Protein AF-U2RT79-F1 (afdb_monomer_lite)

Radius of gyration: 15.02 Å; chains: 1; bounding box: 35×41×31 Å

Secondary structure (DSSP, 8-state):
-HHHHHHHHTTTPPP-S-S-S-BS-TTSSS--BTT-S---HHHHHHHHHHHHHH-SEEEE--GGG---HHHHHHHHHHHHTT-EEEESS----HHHHTTEEEGGGTSTTHHHHHHHHHHHHHHHHHTT-

pLDDT: mean 89.89, std 8.58, range [50.88, 98.44]

Foldseek 3Di:
DVLLVVLCVVVVHDDPPPPDDAWPCPPDPDTDHPPPPDPPVVVVLVVLLVVLLVDQADEDACVVLDDDPSNVVSLVSSVVSVRQYEYCDQHPPPVRRVRYDHVCVVVVCSNVSSVVSVVVVVVVVVVVD

Sequence (129 aa):
MLALKASLEAEQVGVLAPVSETVINPTDEFVLLDIDPTTDPRTLQDSIFAMIRHSTFIVVANIDGYLGAAATMEIGYAIAQGVQVLTHEPVSDPNLAGYTRPIGEVFPLLPTRYSATLAALKEKHEAVA

Structure (mmCIF, N/CA/C/O backbone):
data_AF-U2RT79-F1
#
_entry.id   AF-U2RT79-F1
#
loop_
_atom_site.group_PDB
_atom_site.id
_atom_site.type_symbol
_atom_site.label_atom_id
_atom_site.label_alt_id
_atom_site.label_comp_id
_atom_site.label_asym_id
_atom_site.label_entity_id
_atom_site.label_seq_id
_atom_site.pdbx_PDB_ins_code
_atom_site.Cartn_x
_atom_site.Cartn_y
_atom_site.Cartn_z
_atom_site.occupancy
_atom_site.B_iso_or_equiv
_atom_site.auth_seq_id
_atom_site.auth_comp_id
_atom_site.auth_asym_id
_atom_site.auth_atom_id
_atom_site.pdbx_PDB_model_num
ATOM 1 N N . MET A 1 1 ? 2.096 8.664 -2.980 1.00 78.94 1 MET A N 1
ATOM 2 C CA . MET A 1 1 ? 2.649 7.648 -2.056 1.00 78.94 1 MET A CA 1
ATOM 3 C C . MET A 1 1 ? 3.115 8.263 -0.732 1.00 78.94 1 MET A C 1
ATOM 5 O O . MET A 1 1 ? 2.530 7.935 0.287 1.00 78.94 1 MET A O 1
ATOM 9 N N . LEU A 1 2 ? 4.062 9.213 -0.724 1.00 84.88 2 LEU A N 1
ATOM 10 C CA . LEU A 1 2 ? 4.603 9.817 0.514 1.00 84.88 2 LEU A CA 1
ATOM 11 C C . LEU A 1 2 ? 3.557 10.482 1.421 1.00 84.88 2 LEU A C 1
ATOM 13 O O . LEU A 1 2 ? 3.523 10.226 2.619 1.00 84.88 2 LEU A O 1
ATOM 17 N N . ALA A 1 3 ? 2.636 11.260 0.844 1.00 89.31 3 ALA A N 1
ATOM 18 C CA . ALA A 1 3 ? 1.551 11.872 1.613 1.00 89.31 3 ALA A CA 1
ATOM 19 C C . ALA A 1 3 ? 0.670 10.835 2.336 1.00 89.31 3 ALA A C 1
ATOM 21 O O . ALA A 1 3 ? 0.186 11.088 3.437 1.00 89.31 3 ALA A O 1
ATOM 22 N N . LEU A 1 4 ? 0.484 9.657 1.730 1.00 90.69 4 LEU A N 1
ATOM 23 C CA . LEU A 1 4 ? -0.309 8.573 2.306 1.00 90.69 4 LEU A CA 1
ATOM 24 C C . LEU A 1 4 ? 0.422 7.912 3.479 1.00 90.69 4 LEU A C 1
ATOM 26 O O . LEU A 1 4 ? -0.187 7.717 4.528 1.00 90.69 4 LEU A O 1
ATOM 30 N N . LYS A 1 5 ? 1.728 7.650 3.325 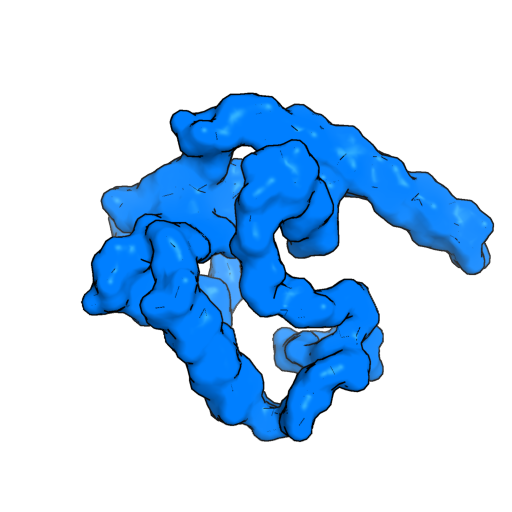1.00 91.94 5 LYS A N 1
ATOM 31 C CA . LYS A 1 5 ? 2.604 7.165 4.403 1.00 91.94 5 LYS A CA 1
ATOM 32 C C . LYS A 1 5 ? 2.561 8.102 5.611 1.00 91.94 5 LYS A C 1
ATOM 34 O O . LYS A 1 5 ? 2.164 7.678 6.689 1.00 91.94 5 LYS A O 1
ATOM 39 N N . ALA A 1 6 ? 2.847 9.387 5.408 1.00 91.44 6 ALA A N 1
ATOM 40 C CA . ALA A 1 6 ? 2.847 10.371 6.490 1.00 91.44 6 ALA A CA 1
ATOM 41 C C . ALA A 1 6 ? 1.468 10.512 7.168 1.00 91.44 6 ALA A C 1
ATOM 43 O O . ALA A 1 6 ? 1.379 10.707 8.380 1.00 91.44 6 ALA A O 1
ATOM 44 N N . SER A 1 7 ? 0.376 10.382 6.406 1.00 92.75 7 SER A N 1
ATOM 45 C CA . SER A 1 7 ? -0.983 10.417 6.966 1.00 92.75 7 SER A CA 1
ATOM 46 C C . SER A 1 7 ? -1.291 9.202 7.843 1.00 92.75 7 SER A C 1
ATOM 48 O O . SER A 1 7 ? -1.966 9.352 8.857 1.00 92.75 7 SER A O 1
ATOM 50 N N . LEU A 1 8 ? -0.794 8.018 7.475 1.00 93.75 8 LEU A N 1
ATOM 51 C CA . LEU A 1 8 ? -0.915 6.792 8.270 1.00 93.75 8 LEU A CA 1
ATOM 52 C C . LEU A 1 8 ? -0.068 6.846 9.543 1.00 93.75 8 LEU A C 1
ATOM 54 O O . LEU A 1 8 ? -0.552 6.513 10.623 1.00 93.75 8 LEU A O 1
ATOM 58 N N . GLU A 1 9 ? 1.172 7.315 9.440 1.00 93.62 9 GLU A N 1
ATOM 59 C CA . GLU A 1 9 ? 2.062 7.475 10.594 1.00 93.62 9 GLU A CA 1
ATOM 60 C C . GLU A 1 9 ? 1.486 8.470 11.615 1.00 93.62 9 GLU A C 1
ATOM 62 O O . GLU A 1 9 ? 1.591 8.258 12.823 1.00 93.62 9 GLU A O 1
ATOM 67 N N . ALA A 1 10 ? 0.788 9.513 11.150 1.00 91.44 10 ALA A N 1
ATOM 68 C CA . ALA A 1 10 ? 0.060 10.446 12.013 1.00 91.44 10 ALA A CA 1
ATOM 69 C C . ALA A 1 10 ? -1.129 9.806 12.762 1.00 91.44 10 ALA A C 1
ATOM 71 O O . ALA A 1 10 ? -1.545 10.330 13.794 1.00 91.44 10 ALA A O 1
ATOM 72 N N . GLU A 1 11 ? -1.655 8.680 12.271 1.00 90.75 11 GLU A N 1
ATOM 73 C CA . GLU A 1 11 ? -2.646 7.827 12.950 1.00 90.75 11 GLU A CA 1
ATOM 74 C C . GLU A 1 11 ? -1.970 6.715 13.784 1.00 90.75 11 GLU A C 1
ATOM 76 O O . GLU A 1 11 ? -2.617 5.762 14.209 1.00 90.75 11 GLU A O 1
ATOM 81 N N . GLN A 1 12 ? -0.657 6.831 14.028 1.00 94.00 12 GLN A N 1
ATOM 82 C CA . GLN A 1 12 ? 0.169 5.865 14.767 1.00 94.00 12 GLN A CA 1
ATOM 83 C C . GLN A 1 12 ? 0.207 4.465 14.134 1.00 94.00 12 GLN A C 1
ATOM 85 O O . GLN A 1 12 ? 0.495 3.473 14.807 1.00 94.00 12 GLN A O 1
ATOM 90 N N . VAL A 1 13 ? -0.051 4.375 12.828 1.00 95.25 13 VAL A N 1
ATOM 91 C CA . VAL A 1 13 ? 0.116 3.141 12.061 1.00 95.25 13 VAL A CA 1
ATOM 92 C C . VAL A 1 13 ? 1.589 2.981 11.691 1.00 95.25 13 VAL A C 1
ATOM 94 O O . VAL A 1 13 ? 2.190 3.876 11.101 1.00 95.25 13 VAL A O 1
ATOM 97 N N . GLY A 1 14 ? 2.168 1.818 11.997 1.00 95.69 14 GLY A N 1
ATOM 98 C CA . GLY A 1 14 ? 3.497 1.455 11.506 1.00 95.69 14 GLY A CA 1
ATOM 99 C C . GLY A 1 14 ? 3.466 1.167 10.005 1.00 95.69 14 GLY A C 1
ATOM 100 O O . GLY A 1 14 ? 2.750 0.267 9.567 1.00 95.69 14 GLY A O 1
ATOM 101 N N . VAL A 1 15 ? 4.243 1.915 9.219 1.00 94.75 15 VAL A N 1
ATOM 102 C CA . VAL A 1 15 ? 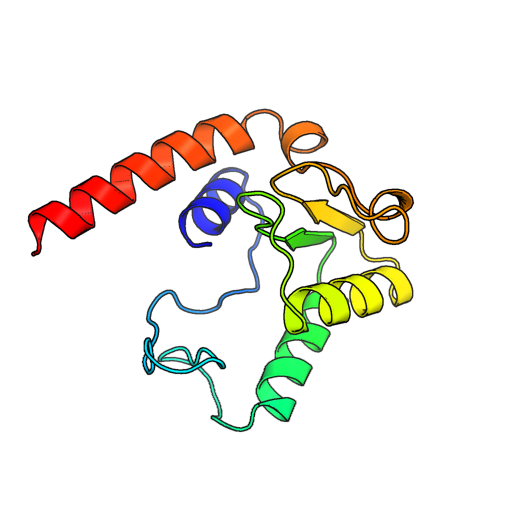4.325 1.748 7.762 1.00 94.75 15 VAL A CA 1
ATOM 103 C C . VAL A 1 15 ? 5.595 0.980 7.399 1.00 94.75 15 VAL A C 1
ATOM 105 O O . VAL A 1 15 ? 6.699 1.427 7.692 1.00 94.75 15 VAL A O 1
ATOM 108 N N . LEU A 1 16 ? 5.435 -0.184 6.759 1.00 93.12 16 LEU A N 1
ATOM 109 C CA . LEU A 1 16 ? 6.563 -1.034 6.350 1.00 93.12 16 LEU A CA 1
ATOM 110 C C . LEU A 1 16 ? 7.143 -0.650 4.980 1.00 93.12 16 LEU A C 1
ATOM 112 O O . LEU A 1 16 ? 8.332 -0.850 4.751 1.00 93.12 16 LEU A O 1
ATOM 116 N N . ALA A 1 17 ? 6.318 -0.100 4.083 1.00 90.06 17 ALA A N 1
ATOM 117 C CA . ALA A 1 17 ? 6.710 0.268 2.725 1.00 90.06 17 ALA A CA 1
ATOM 118 C C . ALA A 1 17 ? 5.999 1.553 2.245 1.00 90.06 17 ALA A C 1
ATOM 120 O O . ALA A 1 17 ? 4.839 1.773 2.606 1.00 90.06 17 ALA A O 1
ATOM 121 N N . PRO A 1 18 ? 6.650 2.377 1.401 1.00 85.44 18 PRO A N 1
ATOM 122 C CA . PRO A 1 18 ? 8.047 2.257 0.976 1.00 85.44 18 PRO A CA 1
ATOM 123 C C . PRO A 1 18 ? 9.020 2.584 2.123 1.00 85.44 18 PRO A C 1
ATOM 125 O O . PRO A 1 18 ? 8.735 3.426 2.984 1.00 85.44 18 PRO A O 1
ATOM 128 N N . VAL A 1 19 ? 10.172 1.906 2.133 1.00 81.75 19 VAL A N 1
ATOM 129 C CA . VAL A 1 19 ? 11.187 2.062 3.192 1.00 81.75 19 VAL A CA 1
ATOM 130 C C . VAL A 1 19 ? 11.884 3.424 3.075 1.00 81.75 19 VAL A C 1
ATOM 132 O O . VAL A 1 19 ? 12.148 4.064 4.090 1.00 81.75 19 VAL A O 1
ATOM 135 N N . SER A 1 20 ? 12.109 3.901 1.846 1.00 80.06 20 SER A N 1
ATOM 136 C CA . SER A 1 20 ? 12.652 5.231 1.549 1.00 80.06 20 SER A CA 1
ATOM 137 C C . SER A 1 20 ? 11.720 6.059 0.669 1.00 80.06 20 SER A C 1
ATOM 139 O O . SER A 1 20 ? 10.755 5.567 0.086 1.00 80.06 20 SER A O 1
ATOM 141 N N . GLU A 1 21 ? 12.015 7.351 0.624 1.00 76.19 21 GLU A N 1
ATOM 142 C CA . GLU A 1 21 ? 11.323 8.370 -0.149 1.00 76.19 21 GLU A CA 1
ATOM 143 C C . GLU A 1 21 ? 12.116 8.806 -1.390 1.00 76.19 21 GLU A C 1
ATOM 145 O O . GLU A 1 21 ? 11.573 9.510 -2.243 1.00 76.19 21 GLU A O 1
ATOM 150 N N . THR A 1 22 ? 13.375 8.376 -1.515 1.00 79.88 22 THR A N 1
ATOM 151 C CA . THR A 1 22 ? 14.273 8.775 -2.602 1.00 79.88 22 THR A CA 1
ATOM 152 C C . THR A 1 22 ? 14.265 7.736 -3.715 1.00 79.88 22 THR A C 1
ATOM 154 O O . THR A 1 22 ? 14.729 6.613 -3.526 1.00 79.88 22 THR A O 1
ATOM 157 N N . VAL A 1 23 ? 13.799 8.133 -4.898 1.00 78.69 23 VAL A N 1
ATOM 158 C CA . VAL A 1 23 ? 13.902 7.329 -6.123 1.00 78.69 23 VAL A CA 1
ATOM 159 C C . VAL A 1 23 ? 15.247 7.592 -6.795 1.00 78.69 23 VAL A C 1
ATOM 161 O O . VAL A 1 23 ? 15.594 8.749 -7.033 1.00 78.69 23 VAL A O 1
ATOM 164 N N . ILE A 1 24 ? 15.985 6.536 -7.141 1.00 83.00 24 ILE A N 1
ATOM 165 C CA . ILE A 1 24 ? 17.298 6.662 -7.801 1.00 83.00 24 ILE A CA 1
ATOM 166 C C . ILE A 1 24 ? 17.234 6.549 -9.330 1.00 83.00 24 ILE A C 1
ATOM 168 O O . ILE A 1 24 ? 18.177 6.953 -10.007 1.00 83.00 24 ILE A O 1
ATOM 172 N N . ASN A 1 25 ? 16.130 6.044 -9.888 1.00 79.62 25 ASN A N 1
ATOM 173 C CA . ASN A 1 25 ? 15.939 5.845 -11.329 1.00 79.62 25 ASN A CA 1
ATOM 174 C C . ASN A 1 25 ? 14.543 6.312 -11.810 1.00 79.62 25 ASN A C 1
ATOM 176 O O . ASN A 1 25 ? 13.716 5.516 -12.252 1.00 79.62 25 ASN A O 1
ATOM 180 N N . PRO A 1 26 ? 14.252 7.624 -11.761 1.00 75.69 26 PRO A N 1
ATOM 181 C CA . PRO A 1 26 ? 12.907 8.157 -12.007 1.00 75.69 26 PRO A CA 1
ATOM 182 C C . PRO A 1 26 ? 12.391 7.977 -13.447 1.00 75.69 26 PRO A C 1
ATOM 184 O O . PRO A 1 26 ? 11.223 8.251 -13.709 1.00 75.69 26 PRO A O 1
ATOM 187 N N . THR A 1 27 ? 13.246 7.573 -14.388 1.00 79.00 27 THR A N 1
ATOM 188 C CA . THR A 1 27 ? 12.903 7.375 -15.806 1.00 79.00 27 THR A CA 1
ATOM 189 C C . THR A 1 27 ? 12.484 5.953 -16.151 1.00 79.00 27 THR A C 1
ATOM 191 O O . THR A 1 27 ? 12.014 5.720 -17.265 1.00 79.00 27 THR A O 1
ATOM 194 N N . ASP A 1 28 ? 12.679 5.009 -15.235 1.00 76.38 28 ASP A N 1
ATOM 195 C CA . ASP A 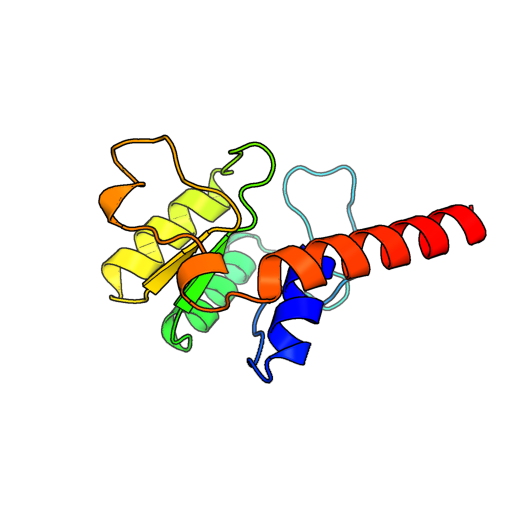1 28 ? 12.475 3.591 -15.499 1.00 76.38 28 ASP A CA 1
ATOM 196 C C . ASP A 1 28 ? 11.083 3.146 -15.041 1.00 76.38 28 ASP A C 1
ATOM 198 O O . ASP A 1 28 ? 10.500 3.703 -14.112 1.00 76.38 28 ASP A O 1
ATOM 202 N N . GLU A 1 29 ? 10.550 2.100 -15.675 1.00 71.50 29 GLU A N 1
ATOM 203 C CA . GLU A 1 29 ? 9.259 1.514 -15.288 1.00 71.50 29 GLU A CA 1
ATOM 204 C C . GLU A 1 29 ? 9.321 0.854 -13.899 1.00 71.50 29 GLU A C 1
ATOM 206 O O . GLU A 1 29 ? 8.348 0.878 -13.144 1.00 71.50 29 GLU A O 1
ATOM 211 N N . PHE A 1 30 ? 10.479 0.288 -13.547 1.00 75.25 30 PHE A N 1
ATOM 212 C CA . PHE A 1 30 ? 10.726 -0.301 -12.238 1.00 75.25 30 PHE A CA 1
ATOM 213 C C . PHE A 1 30 ? 11.456 0.700 -11.3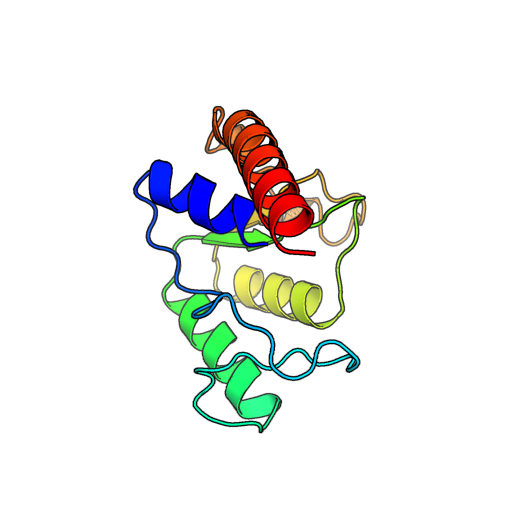42 1.00 75.25 30 PHE A C 1
ATOM 215 O O . PHE A 1 30 ? 12.611 1.034 -11.594 1.00 75.25 30 PHE A O 1
ATOM 222 N N . VAL A 1 31 ? 10.786 1.159 -10.288 1.00 76.00 31 VAL A N 1
ATOM 223 C CA . VAL A 1 31 ? 11.329 2.146 -9.350 1.00 76.00 31 VAL A CA 1
ATOM 224 C C . VAL A 1 31 ? 12.247 1.464 -8.335 1.00 76.00 31 VAL A C 1
ATOM 226 O O . VAL A 1 31 ? 11.818 0.565 -7.618 1.00 76.00 31 VAL A O 1
ATOM 229 N N . LEU A 1 32 ? 13.487 1.938 -8.250 1.00 75.06 32 LEU A N 1
ATOM 230 C CA . LEU A 1 32 ? 14.467 1.631 -7.213 1.00 75.06 32 LEU A CA 1
ATOM 231 C C . LEU A 1 32 ? 14.551 2.791 -6.220 1.00 75.06 32 LEU A C 1
ATOM 233 O O . LEU A 1 32 ? 14.535 3.970 -6.602 1.00 75.06 32 LEU A O 1
ATOM 237 N N . LEU A 1 33 ? 14.697 2.449 -4.947 1.00 81.25 33 LEU A N 1
ATOM 238 C CA . LEU A 1 33 ? 14.895 3.383 -3.847 1.00 81.25 33 LEU A CA 1
ATOM 239 C C . LEU A 1 33 ? 16.358 3.381 -3.377 1.00 81.25 33 LEU A C 1
ATOM 241 O O . LEU A 1 33 ? 17.066 2.384 -3.488 1.00 81.25 33 LEU A O 1
ATOM 245 N N . ASP A 1 34 ? 16.830 4.502 -2.834 1.00 77.38 34 ASP A N 1
ATOM 246 C CA . ASP A 1 34 ? 18.240 4.696 -2.434 1.00 77.38 34 ASP A CA 1
ATOM 247 C C . ASP A 1 34 ? 18.761 3.729 -1.354 1.00 77.38 34 ASP A C 1
ATOM 249 O O . ASP A 1 34 ? 19.965 3.477 -1.288 1.00 77.38 34 ASP A O 1
ATOM 253 N N . ILE A 1 35 ? 17.876 3.177 -0.526 1.00 82.75 35 ILE A N 1
ATOM 254 C CA . ILE A 1 35 ? 18.207 2.195 0.516 1.00 82.75 35 ILE A CA 1
ATOM 255 C C . ILE A 1 35 ? 17.793 0.767 0.153 1.00 82.75 35 ILE A C 1
ATOM 257 O O . ILE A 1 35 ? 17.823 -0.109 1.023 1.00 82.75 35 ILE A O 1
ATOM 261 N N . ASP A 1 36 ? 17.386 0.516 -1.093 1.00 79.69 36 ASP A N 1
ATOM 262 C CA . ASP A 1 36 ? 17.070 -0.841 -1.519 1.00 79.69 36 ASP A CA 1
ATOM 263 C C . ASP A 1 36 ? 18.315 -1.735 -1.376 1.00 79.69 36 ASP A C 1
ATOM 265 O O . ASP A 1 36 ? 19.400 -1.395 -1.855 1.00 79.69 36 ASP A O 1
ATOM 269 N N . PRO A 1 37 ? 18.199 -2.903 -0.718 1.00 76.38 37 PRO A N 1
ATOM 270 C CA . PRO A 1 37 ? 19.355 -3.744 -0.407 1.00 76.38 37 PRO A CA 1
ATOM 271 C C . PRO A 1 37 ? 19.932 -4.454 -1.642 1.00 76.38 37 PRO A C 1
ATOM 273 O O . PRO A 1 37 ? 20.966 -5.116 -1.556 1.00 76.38 37 PRO A O 1
ATOM 276 N N . THR A 1 38 ? 19.232 -4.383 -2.774 1.00 84.00 38 THR A N 1
ATOM 277 C CA . THR A 1 38 ? 19.540 -5.073 -4.025 1.00 84.00 38 THR A CA 1
ATOM 278 C C . THR A 1 38 ? 18.821 -4.388 -5.183 1.00 84.00 38 THR A C 1
ATOM 280 O O . THR A 1 38 ? 17.816 -3.719 -4.978 1.00 84.00 38 THR A O 1
ATOM 283 N N . THR A 1 39 ? 19.303 -4.591 -6.406 1.00 83.94 39 THR A N 1
ATOM 284 C CA . THR A 1 39 ? 18.642 -4.131 -7.637 1.00 83.94 39 THR A CA 1
ATOM 285 C C . THR A 1 39 ? 17.911 -5.254 -8.374 1.00 83.94 39 THR A C 1
ATOM 287 O O . THR A 1 39 ? 17.319 -5.012 -9.423 1.00 83.94 39 THR A O 1
ATOM 290 N N . ASP A 1 40 ? 17.949 -6.486 -7.851 1.00 89.50 40 ASP A N 1
ATOM 291 C CA . ASP A 1 40 ? 17.226 -7.622 -8.423 1.00 89.50 40 ASP A CA 1
ATOM 292 C C . ASP A 1 40 ? 15.706 -7.470 -8.195 1.00 89.50 40 ASP A C 1
ATOM 294 O O . ASP A 1 40 ? 15.260 -7.539 -7.042 1.00 89.50 40 ASP A O 1
ATOM 298 N N . PRO A 1 41 ? 14.887 -7.317 -9.258 1.00 88.56 41 PRO A N 1
ATOM 299 C CA . PRO A 1 41 ? 13.458 -7.033 -9.116 1.00 88.56 41 PRO A CA 1
ATOM 300 C C . PRO A 1 41 ? 12.694 -8.123 -8.368 1.00 88.56 41 PRO A C 1
ATOM 302 O O . PRO A 1 41 ? 11.760 -7.835 -7.621 1.00 88.56 41 PRO A O 1
ATOM 305 N N . ARG A 1 42 ? 13.101 -9.388 -8.536 1.00 92.06 42 ARG A N 1
ATOM 306 C CA . ARG A 1 42 ? 12.478 -10.510 -7.832 1.00 92.06 42 ARG A CA 1
ATOM 307 C C . ARG A 1 42 ? 12.717 -10.408 -6.332 1.00 92.06 42 ARG A C 1
ATOM 309 O O . ARG A 1 42 ? 11.767 -10.524 -5.568 1.00 92.06 42 ARG A O 1
ATOM 316 N N . THR A 1 43 ? 13.958 -10.185 -5.911 1.00 92.12 43 THR A N 1
ATOM 317 C CA . THR A 1 43 ? 14.299 -10.068 -4.489 1.00 92.12 43 THR A CA 1
ATOM 318 C C . THR A 1 43 ? 13.599 -8.867 -3.849 1.00 92.12 43 THR A C 1
ATOM 320 O O . THR A 1 43 ? 13.112 -8.970 -2.722 1.00 92.12 43 THR A O 1
ATOM 323 N N . LEU A 1 44 ? 13.481 -7.748 -4.572 1.00 90.62 44 LEU A N 1
ATOM 324 C CA . LEU A 1 44 ? 12.711 -6.589 -4.113 1.00 90.62 44 LEU A CA 1
ATOM 325 C C . LEU A 1 44 ? 11.226 -6.923 -3.948 1.00 90.62 44 LEU A C 1
ATOM 327 O O . LEU A 1 44 ? 10.665 -6.677 -2.880 1.00 90.62 44 LEU A O 1
ATOM 331 N N . GLN A 1 45 ? 10.604 -7.573 -4.931 1.00 92.94 45 GLN A N 1
ATOM 332 C CA . GLN A 1 45 ? 9.209 -8.002 -4.817 1.00 92.94 45 GLN A CA 1
ATOM 333 C C . GLN A 1 45 ? 9.000 -9.019 -3.680 1.00 92.94 45 GLN A C 1
ATOM 335 O O . GLN A 1 45 ? 8.030 -8.914 -2.927 1.00 92.94 45 GLN A O 1
ATOM 340 N N . ASP A 1 46 ? 9.921 -9.971 -3.506 1.00 94.50 46 ASP A N 1
ATOM 341 C CA . ASP A 1 46 ? 9.888 -10.953 -2.416 1.00 94.50 46 ASP A CA 1
ATOM 342 C C . ASP A 1 46 ? 9.944 -10.263 -1.040 1.00 94.50 46 ASP A C 1
ATOM 344 O O . ASP A 1 46 ? 9.285 -10.710 -0.092 1.00 94.50 46 ASP A O 1
ATOM 348 N N . SER A 1 47 ? 10.671 -9.144 -0.929 1.00 93.25 47 SER A N 1
ATOM 349 C CA . SER A 1 47 ? 10.697 -8.321 0.284 1.00 93.25 47 SER A CA 1
ATOM 350 C C . SER A 1 47 ? 9.343 -7.659 0.566 1.00 93.25 47 SER A C 1
ATOM 352 O O . SER A 1 47 ? 8.880 -7.691 1.708 1.00 93.25 47 SER A O 1
ATOM 354 N N . ILE A 1 48 ? 8.645 -7.170 -0.466 1.00 94.69 48 ILE A N 1
ATOM 355 C CA . ILE A 1 48 ? 7.287 -6.628 -0.325 1.00 94.69 48 ILE A CA 1
ATOM 356 C C . ILE A 1 48 ? 6.326 -7.726 0.128 1.00 94.69 48 ILE A C 1
ATOM 358 O O . ILE A 1 48 ? 5.593 -7.539 1.097 1.00 94.69 48 ILE A O 1
ATOM 362 N N . PHE A 1 49 ? 6.373 -8.916 -0.475 1.00 96.81 49 PHE A N 1
ATOM 363 C CA . PHE A 1 49 ? 5.551 -10.044 -0.022 1.00 96.81 49 PHE A CA 1
ATOM 364 C C . PHE A 1 49 ? 5.843 -10.444 1.427 1.00 96.81 49 PHE A C 1
ATOM 366 O O . PHE A 1 49 ? 4.924 -10.834 2.152 1.00 96.81 49 PHE A O 1
ATOM 373 N N . ALA A 1 50 ? 7.095 -10.337 1.878 1.00 96.38 50 ALA A N 1
ATOM 374 C CA . ALA A 1 50 ? 7.437 -10.530 3.283 1.00 96.38 50 ALA A CA 1
ATOM 375 C C . ALA A 1 50 ? 6.781 -9.482 4.183 1.00 96.38 50 ALA A C 1
ATOM 377 O O . ALA A 1 50 ? 6.178 -9.860 5.186 1.00 96.38 50 ALA A O 1
ATOM 378 N N . MET A 1 51 ? 6.821 -8.204 3.806 1.00 96.38 51 MET A N 1
ATOM 379 C CA . MET A 1 51 ? 6.133 -7.141 4.543 1.00 96.38 51 MET A CA 1
ATOM 380 C C . MET A 1 51 ? 4.624 -7.382 4.595 1.00 96.38 51 MET A C 1
ATOM 382 O O . MET A 1 51 ? 4.052 -7.312 5.676 1.00 96.38 51 MET A O 1
ATOM 386 N N . ILE A 1 52 ? 3.992 -7.774 3.481 1.00 98.06 52 ILE A N 1
ATOM 387 C CA . ILE A 1 52 ? 2.556 -8.100 3.447 1.00 98.06 52 ILE A CA 1
ATOM 388 C C . ILE A 1 52 ? 2.214 -9.191 4.468 1.00 98.06 52 ILE A C 1
ATOM 390 O O . ILE A 1 52 ? 1.251 -9.035 5.211 1.00 98.06 52 ILE A O 1
ATOM 394 N N . ARG A 1 53 ? 3.013 -10.264 4.571 1.00 97.25 53 ARG A N 1
ATOM 395 C CA . ARG A 1 53 ? 2.786 -11.338 5.564 1.00 97.25 53 ARG A CA 1
ATOM 396 C C . ARG A 1 53 ? 2.857 -10.859 7.018 1.00 97.25 53 ARG A C 1
ATOM 398 O O . ARG A 1 53 ? 2.306 -11.520 7.893 1.00 97.25 53 ARG A O 1
ATOM 405 N N . HIS A 1 54 ? 3.556 -9.759 7.281 1.00 96.56 54 HIS A N 1
ATOM 406 C CA . HIS A 1 54 ? 3.682 -9.162 8.611 1.00 96.56 54 HIS A CA 1
ATOM 407 C C . HIS A 1 54 ? 2.702 -8.004 8.851 1.00 96.56 54 HIS A C 1
ATOM 409 O O . HIS A 1 54 ? 2.658 -7.468 9.959 1.00 96.56 54 HIS A O 1
ATOM 415 N N . SER A 1 55 ? 1.908 -7.633 7.846 1.00 97.94 55 SER A N 1
ATOM 416 C CA . SER A 1 55 ? 0.957 -6.530 7.918 1.00 97.94 55 SER A CA 1
ATOM 417 C C . SER A 1 55 ? -0.428 -6.983 8.368 1.00 97.94 55 SER A C 1
ATOM 419 O O . SER A 1 55 ? -0.899 -8.068 8.039 1.00 97.94 55 SER A O 1
ATOM 421 N N . THR A 1 56 ? -1.131 -6.097 9.071 1.00 97.31 56 THR A N 1
ATOM 422 C CA . THR A 1 56 ? -2.568 -6.250 9.349 1.00 97.31 56 THR A CA 1
ATOM 423 C C . THR A 1 56 ? -3.429 -5.861 8.147 1.00 97.31 56 THR A C 1
ATOM 425 O O . THR A 1 56 ? -4.513 -6.411 7.954 1.00 97.31 56 THR A O 1
ATOM 428 N N . PHE A 1 57 ? -2.940 -4.934 7.323 1.00 97.69 57 PHE A N 1
ATOM 429 C CA . PHE A 1 57 ? -3.551 -4.518 6.068 1.00 97.69 57 PHE A CA 1
ATOM 430 C C . PHE A 1 57 ? -2.493 -3.973 5.104 1.00 97.69 57 PHE A C 1
ATOM 432 O O . PHE A 1 57 ? -1.410 -3.558 5.518 1.00 97.69 57 PHE A O 1
ATOM 439 N N . ILE A 1 58 ? -2.830 -3.921 3.821 1.00 97.50 58 ILE A N 1
ATOM 440 C CA . ILE A 1 58 ? -2.115 -3.113 2.830 1.00 97.50 58 ILE A CA 1
ATOM 441 C C . ILE A 1 58 ? -2.973 -1.911 2.447 1.00 97.50 58 ILE A C 1
ATOM 443 O O . ILE A 1 58 ? -4.200 -1.989 2.502 1.00 97.50 58 ILE A O 1
ATOM 447 N N . VAL A 1 59 ? -2.345 -0.809 2.039 1.00 96.12 59 VAL A N 1
ATOM 448 C CA . VAL A 1 59 ?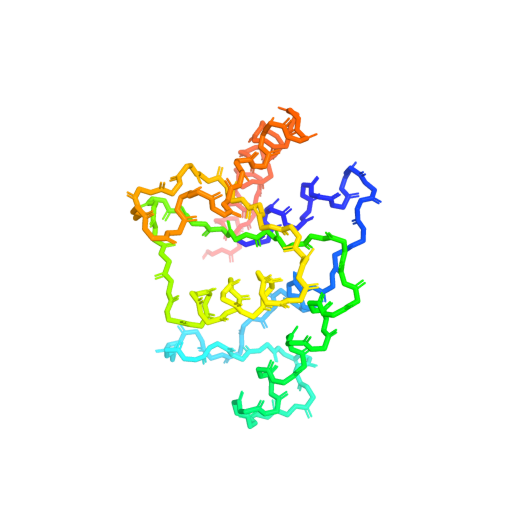 -3.045 0.284 1.361 1.00 96.12 59 VAL A CA 1
ATOM 449 C C . VAL A 1 59 ? -2.455 0.487 -0.025 1.00 96.12 59 VAL A C 1
ATOM 451 O O . VAL A 1 59 ? -1.239 0.597 -0.174 1.00 96.12 59 VAL A O 1
ATOM 454 N N . VAL A 1 60 ? -3.314 0.571 -1.035 1.00 93.50 60 VAL A N 1
ATOM 455 C CA . VAL A 1 60 ? -2.899 0.892 -2.401 1.00 93.50 60 VAL A CA 1
ATOM 456 C C . VAL A 1 60 ? -3.332 2.312 -2.745 1.00 93.50 60 VAL A C 1
ATOM 458 O O . VAL A 1 60 ? -4.493 2.689 -2.580 1.00 93.50 60 VAL A O 1
ATOM 461 N N . ALA A 1 61 ? -2.378 3.117 -3.213 1.00 90.44 61 ALA A N 1
ATOM 462 C CA . ALA A 1 61 ? -2.619 4.480 -3.672 1.00 90.44 61 ALA A CA 1
ATOM 463 C C . ALA A 1 61 ? -3.126 4.464 -5.122 1.00 90.44 61 ALA A C 1
ATOM 465 O O . ALA A 1 61 ? -2.395 4.834 -6.038 1.00 90.44 61 ALA A O 1
ATOM 466 N N . ASN A 1 62 ? -4.361 4.003 -5.320 1.00 94.06 62 ASN A N 1
ATOM 467 C CA . ASN A 1 62 ? -5.025 3.940 -6.621 1.00 94.06 62 ASN A CA 1
ATOM 468 C C . ASN A 1 62 ? -5.530 5.315 -7.082 1.00 94.06 62 ASN A C 1
ATOM 470 O O . ASN A 1 62 ? -6.728 5.517 -7.237 1.00 94.06 62 ASN A O 1
ATOM 474 N N . ILE A 1 63 ? -4.603 6.260 -7.239 1.00 90.12 63 ILE A N 1
ATOM 475 C CA . ILE A 1 63 ? -4.904 7.638 -7.635 1.00 90.12 63 ILE A CA 1
ATOM 476 C C . ILE A 1 63 ? -5.512 7.645 -9.036 1.00 90.12 63 ILE A C 1
ATOM 478 O O . ILE A 1 63 ? -4.985 6.981 -9.933 1.00 90.12 63 ILE A O 1
ATOM 482 N N . ASP A 1 64 ? -6.615 8.370 -9.207 1.00 90.81 64 ASP A N 1
ATOM 483 C CA . ASP A 1 64 ? -7.393 8.410 -10.450 1.00 90.81 64 ASP A CA 1
ATOM 484 C C . ASP A 1 64 ? -7.818 7.000 -10.921 1.00 90.81 64 ASP A C 1
ATOM 486 O O . ASP A 1 64 ? -7.911 6.707 -12.116 1.00 90.81 64 ASP A O 1
ATOM 490 N N . GLY A 1 65 ? -8.034 6.088 -9.968 1.00 90.12 65 GLY A N 1
ATOM 491 C CA . GLY A 1 65 ? -8.388 4.688 -10.206 1.00 90.12 65 GLY A CA 1
ATOM 492 C C . GLY A 1 65 ? -7.271 3.795 -10.763 1.00 90.12 65 GLY A C 1
ATOM 493 O O . GLY A 1 65 ? -7.536 2.631 -11.069 1.00 90.12 65 GLY A O 1
ATOM 494 N N . TYR A 1 66 ? -6.033 4.281 -10.899 1.00 91.19 66 TYR A N 1
ATOM 495 C CA . TYR A 1 66 ? -4.943 3.500 -11.492 1.00 91.19 66 TYR A CA 1
ATOM 496 C C . TYR A 1 66 ? -4.422 2.392 -10.561 1.00 91.19 66 TYR A C 1
ATOM 498 O O . TYR A 1 66 ? -4.054 2.638 -9.414 1.00 91.19 66 TYR A O 1
ATOM 506 N N . LEU A 1 67 ? -4.305 1.170 -11.088 1.00 92.50 67 LEU A N 1
ATOM 507 C CA . LEU A 1 67 ? -3.652 0.033 -10.435 1.00 92.50 67 LEU A CA 1
ATOM 508 C C . LEU A 1 67 ? -2.640 -0.597 -11.398 1.00 92.50 67 LEU A C 1
ATOM 510 O O . LEU A 1 67 ? -3.010 -1.156 -12.429 1.00 92.50 67 LEU A O 1
ATOM 514 N N . GLY A 1 68 ? -1.355 -0.504 -11.056 1.00 90.88 68 GLY A N 1
ATOM 515 C CA . GLY A 1 68 ? -0.276 -1.114 -11.836 1.00 90.88 68 GLY A CA 1
ATOM 516 C C . GLY A 1 68 ? -0.185 -2.632 -11.648 1.00 90.88 68 GLY A C 1
ATOM 517 O O . GLY A 1 68 ? -0.726 -3.191 -10.694 1.00 90.88 68 GLY A O 1
ATOM 518 N N . ALA A 1 69 ? 0.558 -3.308 -12.530 1.00 92.12 69 ALA A N 1
ATOM 519 C CA . ALA A 1 69 ? 0.703 -4.767 -12.503 1.00 92.12 69 ALA A CA 1
ATOM 520 C C . ALA A 1 69 ? 1.276 -5.299 -11.174 1.00 92.12 69 ALA A C 1
ATOM 522 O O . ALA A 1 69 ? 0.752 -6.271 -10.631 1.00 92.12 69 ALA A O 1
ATOM 523 N N . ALA A 1 70 ? 2.299 -4.633 -10.623 1.00 90.69 70 ALA A N 1
ATOM 524 C CA . ALA A 1 70 ? 2.873 -4.984 -9.322 1.00 90.69 70 ALA A CA 1
ATOM 525 C C . ALA A 1 70 ? 1.839 -4.855 -8.191 1.00 90.69 70 ALA A C 1
ATOM 527 O O . ALA A 1 70 ? 1.625 -5.806 -7.444 1.00 90.69 70 ALA A O 1
ATOM 528 N N . ALA A 1 71 ? 1.105 -3.738 -8.143 1.00 93.06 71 ALA A N 1
ATOM 529 C CA . ALA A 1 71 ? 0.057 -3.517 -7.147 1.00 93.06 71 ALA A CA 1
ATOM 530 C C . ALA A 1 71 ? -1.064 -4.566 -7.245 1.00 93.06 71 ALA A C 1
ATOM 532 O O . ALA A 1 71 ? -1.512 -5.093 -6.232 1.00 93.06 71 ALA A O 1
ATOM 533 N N . THR A 1 72 ? -1.498 -4.931 -8.454 1.00 95.50 72 THR A N 1
ATOM 534 C CA . THR A 1 72 ? -2.511 -5.982 -8.653 1.00 95.50 72 THR A CA 1
ATOM 535 C C . THR A 1 72 ? -2.012 -7.352 -8.186 1.00 95.50 72 THR A C 1
ATOM 537 O O . THR A 1 72 ? -2.758 -8.103 -7.554 1.00 95.50 72 THR A O 1
ATOM 540 N N . MET A 1 73 ? -0.742 -7.673 -8.439 1.00 96.62 73 MET A N 1
ATOM 541 C CA . MET A 1 73 ? -0.108 -8.894 -7.936 1.00 96.62 73 MET A CA 1
ATOM 542 C C . MET A 1 73 ? -0.029 -8.902 -6.401 1.00 96.62 73 MET A C 1
ATOM 544 O O . MET A 1 73 ? -0.342 -9.914 -5.773 1.00 96.62 73 MET A O 1
ATOM 548 N N . GLU A 1 74 ? 0.329 -7.775 -5.787 1.00 97.50 74 GLU A N 1
ATOM 549 C CA . GLU A 1 74 ? 0.372 -7.592 -4.331 1.00 97.50 74 GLU A CA 1
ATOM 550 C C . GLU A 1 74 ? -1.010 -7.701 -3.686 1.00 97.50 74 GLU A C 1
ATOM 552 O O . GLU A 1 74 ? -1.145 -8.354 -2.652 1.00 97.50 74 GLU A O 1
ATOM 557 N N . ILE A 1 75 ? -2.045 -7.137 -4.316 1.00 97.69 75 ILE A N 1
ATOM 558 C CA . ILE A 1 75 ? -3.445 -7.292 -3.898 1.00 97.69 75 ILE A CA 1
ATOM 559 C C . ILE A 1 75 ? -3.828 -8.774 -3.908 1.00 97.69 75 ILE A C 1
ATOM 561 O O . ILE A 1 75 ? -4.322 -9.284 -2.903 1.00 97.69 75 ILE A O 1
ATOM 565 N N . GLY A 1 76 ? -3.561 -9.486 -5.007 1.00 97.94 76 GLY A N 1
ATOM 566 C CA . GLY A 1 76 ? -3.843 -10.920 -5.107 1.00 97.94 76 GLY A CA 1
ATOM 567 C C . GLY A 1 76 ? -3.131 -11.734 -4.023 1.00 97.94 76 GLY A C 1
ATOM 568 O O . GLY A 1 76 ? -3.736 -12.603 -3.391 1.00 97.94 76 GLY A O 1
ATOM 569 N N . TYR A 1 77 ? -1.864 -11.412 -3.753 1.00 98.44 77 TYR A N 1
ATOM 570 C CA . TYR A 1 77 ? -1.090 -12.046 -2.691 1.00 98.44 77 TYR A CA 1
ATOM 571 C C . TYR A 1 77 ? -1.666 -11.750 -1.296 1.00 98.44 77 TYR A C 1
ATOM 573 O O . TYR A 1 77 ? -1.851 -12.675 -0.505 1.00 98.44 77 TYR A O 1
ATOM 581 N N . ALA A 1 78 ? -2.009 -10.494 -0.997 1.00 98.44 78 ALA A N 1
ATOM 582 C CA . ALA A 1 78 ? -2.615 -10.098 0.275 1.00 98.44 78 ALA A CA 1
ATOM 583 C C . ALA A 1 78 ? -3.943 -10.826 0.527 1.00 98.44 78 ALA A C 1
ATOM 585 O O . ALA A 1 78 ? -4.128 -11.403 1.601 1.00 98.44 78 ALA A O 1
ATOM 586 N N . ILE A 1 79 ? -4.813 -10.897 -0.486 1.00 98.12 79 ILE A N 1
ATOM 587 C CA . ILE A 1 79 ? -6.080 -11.642 -0.428 1.00 98.12 79 ILE A CA 1
ATOM 588 C C . ILE A 1 79 ? -5.824 -13.111 -0.079 1.00 98.12 79 ILE A C 1
ATOM 590 O O . ILE A 1 79 ? -6.459 -13.650 0.826 1.00 98.12 79 ILE A O 1
ATOM 594 N N . ALA A 1 80 ? -4.865 -13.755 -0.749 1.00 98.12 80 ALA A N 1
ATOM 595 C CA . ALA A 1 80 ? -4.527 -15.157 -0.499 1.00 98.12 80 ALA A CA 1
ATOM 596 C C . ALA A 1 80 ? -3.978 -15.409 0.919 1.00 98.12 80 ALA A C 1
ATOM 598 O O . ALA A 1 80 ? -4.106 -16.516 1.437 1.00 98.12 80 ALA A O 1
ATOM 599 N N . GLN A 1 81 ? -3.371 -14.400 1.548 1.00 98.06 81 GLN A N 1
ATOM 600 C CA . GLN A 1 81 ? -2.888 -14.457 2.933 1.00 98.06 81 GLN A CA 1
ATOM 601 C C . GLN A 1 81 ? -3.951 -14.044 3.967 1.00 98.06 81 GLN A C 1
ATOM 603 O O . GLN A 1 81 ? -3.682 -14.098 5.165 1.00 98.06 81 GLN A O 1
ATOM 608 N N . GLY A 1 82 ? -5.146 -13.625 3.537 1.00 97.25 82 GLY A N 1
ATOM 609 C CA . GLY A 1 82 ? -6.178 -13.090 4.428 1.00 97.25 82 GLY A CA 1
ATOM 610 C C . GLY A 1 82 ? -5.853 -11.702 4.988 1.00 97.25 82 GLY A C 1
ATOM 611 O O . GLY A 1 82 ? -6.433 -11.299 5.995 1.00 97.25 82 GLY A O 1
ATOM 612 N N . VAL A 1 83 ? -4.931 -10.971 4.356 1.00 98.31 83 VAL A N 1
ATOM 613 C CA . VAL A 1 83 ? -4.578 -9.598 4.730 1.00 98.31 83 VAL A CA 1
ATOM 614 C C . VAL A 1 83 ? -5.571 -8.632 4.094 1.00 98.31 83 VAL A C 1
ATOM 616 O O . VAL A 1 83 ? -5.873 -8.721 2.904 1.00 98.31 83 VAL A O 1
ATOM 619 N N . GLN A 1 84 ? -6.086 -7.694 4.891 1.00 98.00 84 GLN A N 1
ATOM 620 C CA . GLN A 1 84 ? -7.066 -6.721 4.419 1.00 98.00 84 GLN A CA 1
ATOM 621 C C . GLN A 1 84 ? -6.455 -5.782 3.373 1.00 98.00 84 GLN A C 1
ATOM 623 O O . GLN A 1 84 ? -5.365 -5.245 3.567 1.00 98.00 84 GLN A O 1
ATOM 628 N N . VAL A 1 85 ? -7.191 -5.537 2.289 1.00 98.38 85 VAL A N 1
ATOM 629 C CA . VAL A 1 85 ? -6.786 -4.600 1.239 1.00 98.38 85 VAL A CA 1
ATOM 630 C C . VAL A 1 85 ? -7.579 -3.306 1.378 1.00 98.38 85 VAL A C 1
ATOM 632 O O . VAL A 1 85 ? -8.796 -3.278 1.182 1.00 98.38 85 VAL A O 1
ATOM 635 N N . LEU A 1 86 ? -6.884 -2.227 1.725 1.00 97.81 86 LEU A N 1
ATOM 636 C CA . LEU A 1 86 ? -7.426 -0.875 1.730 1.00 97.81 86 LEU A CA 1
ATOM 637 C C . LEU A 1 86 ? -7.006 -0.123 0.468 1.00 97.81 86 LEU A C 1
ATOM 639 O O . LEU A 1 86 ? -5.933 -0.356 -0.090 1.00 97.81 86 LEU A O 1
ATOM 643 N N . THR A 1 87 ? -7.835 0.813 0.026 1.00 96.69 87 THR A N 1
ATOM 644 C CA . THR A 1 87 ? -7.565 1.621 -1.172 1.00 96.69 87 THR A CA 1
ATOM 645 C C . THR A 1 87 ? -7.800 3.095 -0.897 1.00 96.69 87 THR A C 1
ATOM 647 O O . THR A 1 87 ? -8.624 3.453 -0.055 1.00 96.69 87 THR A O 1
ATOM 650 N N . HIS A 1 88 ? -7.051 3.974 -1.559 1.00 94.56 88 HIS A N 1
ATOM 651 C CA . HIS A 1 88 ? -7.260 5.415 -1.416 1.00 94.56 88 HIS A CA 1
ATOM 652 C C . HIS A 1 88 ? -8.614 5.838 -2.000 1.00 94.56 88 HIS A C 1
ATOM 654 O O . HIS A 1 88 ? -9.374 6.558 -1.354 1.00 94.56 88 HIS A O 1
ATOM 660 N N . GLU A 1 89 ? -8.930 5.318 -3.182 1.00 94.69 89 GLU A N 1
ATOM 661 C CA . GLU A 1 89 ? -10.175 5.543 -3.912 1.00 94.69 89 GLU A CA 1
ATOM 662 C C . GLU A 1 89 ? -10.960 4.224 -4.047 1.00 94.69 89 GLU A C 1
ATOM 664 O O . GLU A 1 89 ? -10.378 3.138 -3.927 1.00 94.69 89 GLU A O 1
ATOM 669 N N . PRO A 1 90 ? -12.277 4.261 -4.310 1.00 95.94 90 PRO A N 1
ATOM 670 C CA . PRO A 1 90 ? -13.035 3.060 -4.654 1.00 95.94 90 PRO A CA 1
ATOM 671 C C . PRO A 1 90 ? -12.476 2.366 -5.906 1.00 95.94 90 PRO A C 1
ATOM 673 O O . PRO A 1 90 ? -12.152 3.021 -6.894 1.00 95.94 90 PRO A O 1
ATOM 676 N N . VAL A 1 91 ? -12.388 1.035 -5.884 1.00 96.56 91 VAL A N 1
ATOM 677 C CA . VAL A 1 91 ? -11.950 0.245 -7.046 1.00 96.56 91 VAL A CA 1
ATOM 678 C C . VAL A 1 91 ? -13.146 -0.079 -7.935 1.00 96.56 91 VAL A C 1
ATOM 680 O O . VAL A 1 91 ? -14.161 -0.581 -7.458 1.00 96.56 91 VAL A O 1
ATOM 683 N N . SER A 1 92 ? -13.024 0.207 -9.232 1.00 94.19 92 SER A N 1
ATOM 684 C CA . SER A 1 92 ? -14.078 -0.027 -10.227 1.00 94.19 92 SER A CA 1
ATOM 685 C C . SER A 1 92 ? -14.034 -1.421 -10.859 1.00 94.19 92 SER A C 1
ATOM 687 O O . SER A 1 92 ? -15.064 -1.890 -11.343 1.00 94.19 92 SER A O 1
ATOM 689 N N . ASP A 1 93 ? -12.875 -2.091 -10.855 1.00 93.44 93 ASP A N 1
ATOM 690 C CA . ASP A 1 93 ? -12.740 -3.449 -11.390 1.00 93.44 93 ASP A CA 1
ATOM 691 C C . ASP A 1 93 ? -13.571 -4.432 -10.543 1.00 93.44 93 ASP A C 1
ATOM 693 O O . ASP A 1 93 ? -13.281 -4.605 -9.355 1.00 93.44 93 ASP A O 1
ATOM 697 N N . PRO A 1 94 ? -14.579 -5.113 -11.119 1.00 94.50 94 PRO A N 1
ATOM 698 C CA . PRO A 1 94 ? -15.466 -5.998 -10.369 1.00 94.50 94 PRO A CA 1
ATOM 699 C C . PRO A 1 94 ? -14.757 -7.223 -9.774 1.00 94.50 94 PRO A C 1
ATOM 701 O O . PRO A 1 94 ? -15.254 -7.791 -8.803 1.00 94.50 94 PRO A O 1
ATOM 704 N N . ASN A 1 95 ? -13.604 -7.628 -10.313 1.00 93.81 95 ASN A N 1
ATOM 705 C CA . ASN A 1 95 ? -12.819 -8.744 -9.783 1.00 93.81 95 ASN A CA 1
ATOM 706 C C . ASN A 1 95 ? -12.040 -8.355 -8.523 1.00 93.81 95 ASN A C 1
ATOM 708 O O . ASN A 1 95 ? -11.674 -9.227 -7.738 1.00 93.81 95 ASN A O 1
ATOM 712 N N . LEU A 1 96 ? -11.781 -7.059 -8.327 1.00 95.44 96 LEU A N 1
ATOM 713 C CA . LEU A 1 96 ? -11.029 -6.538 -7.186 1.00 95.44 96 LEU A CA 1
ATOM 714 C C . LEU A 1 96 ? -11.935 -5.851 -6.162 1.00 95.44 96 LEU A C 1
ATOM 716 O O . LEU A 1 96 ? -11.704 -5.995 -4.965 1.00 95.44 96 LEU A O 1
ATOM 720 N N . ALA A 1 97 ? -12.985 -5.156 -6.608 1.00 96.06 97 ALA A N 1
ATOM 721 C CA . ALA A 1 97 ? -13.815 -4.288 -5.774 1.00 96.06 97 ALA A CA 1
ATOM 722 C C . ALA A 1 97 ? -14.337 -4.987 -4.509 1.00 96.06 97 ALA A C 1
ATOM 724 O O . ALA A 1 97 ? -14.253 -4.426 -3.419 1.00 96.06 97 ALA A O 1
ATOM 725 N N . GLY A 1 98 ? -14.799 -6.237 -4.634 1.00 96.75 98 GLY A N 1
ATOM 726 C CA . GLY A 1 98 ? -15.323 -7.026 -3.512 1.00 96.75 98 GLY A CA 1
ATOM 727 C C . GLY A 1 98 ? -14.290 -7.413 -2.446 1.00 96.75 98 GLY A C 1
ATOM 728 O O . GLY A 1 98 ? -14.674 -7.816 -1.350 1.00 96.75 98 GLY A O 1
ATOM 729 N N . TYR A 1 99 ? -12.998 -7.284 -2.744 1.00 97.31 99 TYR A N 1
ATOM 730 C CA . TYR A 1 99 ? -11.895 -7.581 -1.827 1.00 97.31 99 TYR A CA 1
ATOM 731 C C . TYR A 1 99 ? -11.263 -6.328 -1.218 1.00 97.31 99 TYR A C 1
ATOM 733 O O . TYR A 1 99 ? -10.394 -6.435 -0.354 1.00 97.31 99 TYR A O 1
ATOM 741 N N . THR A 1 100 ? -11.686 -5.145 -1.662 1.00 97.62 100 THR A N 1
ATOM 742 C CA . THR A 1 100 ? -11.104 -3.866 -1.251 1.00 97.62 100 THR A CA 1
ATOM 743 C C . THR A 1 100 ? -12.070 -3.050 -0.411 1.00 97.62 100 THR A C 1
ATOM 745 O O . THR A 1 100 ? -13.286 -3.142 -0.572 1.00 97.62 100 THR A O 1
ATOM 748 N N . ARG A 1 101 ? -11.525 -2.207 0.466 1.00 97.31 101 ARG A N 1
ATOM 749 C CA . ARG A 1 101 ? -12.296 -1.224 1.230 1.00 97.31 101 ARG A CA 1
ATOM 750 C C . ARG A 1 101 ? -11.626 0.150 1.162 1.00 97.31 101 ARG A C 1
ATOM 752 O O . ARG A 1 101 ? -10.431 0.235 1.451 1.00 97.31 101 ARG A O 1
ATOM 759 N N . PRO A 1 102 ? -12.354 1.236 0.855 1.00 96.62 102 PRO A N 1
ATOM 760 C CA . PRO A 1 102 ? -11.785 2.573 0.918 1.00 96.62 102 PRO A CA 1
ATOM 761 C C . PRO A 1 102 ? -11.215 2.871 2.309 1.00 96.62 102 PRO A C 1
ATOM 763 O O . PRO A 1 102 ? -11.874 2.674 3.333 1.00 96.62 102 PRO A O 1
ATOM 766 N N . ILE A 1 103 ? -9.991 3.387 2.356 1.00 95.69 103 ILE A N 1
ATOM 767 C CA . ILE A 1 103 ? -9.278 3.660 3.605 1.00 95.69 103 ILE A CA 1
ATOM 768 C C . ILE A 1 103 ? -10.014 4.682 4.474 1.00 95.69 103 ILE A C 1
ATOM 770 O O . ILE A 1 103 ? -9.979 4.578 5.696 1.00 95.69 103 ILE A O 1
ATOM 774 N N . GLY A 1 104 ? -10.740 5.621 3.858 1.00 95.19 104 GLY A N 1
ATOM 775 C CA . GLY A 1 104 ? -11.564 6.606 4.561 1.00 95.19 104 GLY A CA 1
ATOM 776 C C . GLY A 1 104 ? -12.702 5.991 5.382 1.00 95.19 104 GLY A C 1
ATOM 777 O O . GLY A 1 104 ? -13.178 6.615 6.322 1.00 95.19 104 GLY A O 1
ATOM 778 N N . GLU A 1 105 ? -13.116 4.756 5.098 1.00 95.81 105 GLU A N 1
ATOM 779 C C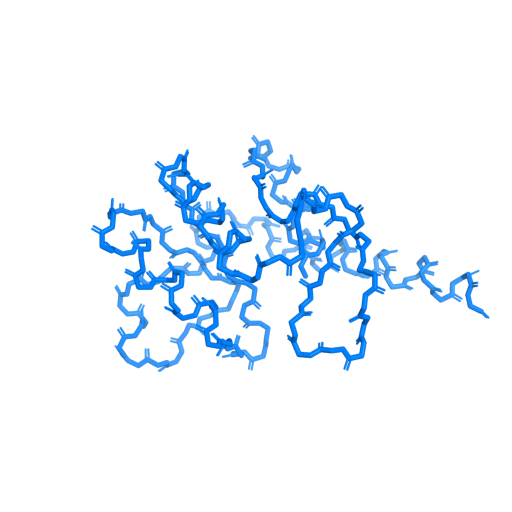A . GLU A 1 105 ? -14.103 4.061 5.932 1.00 95.81 105 GLU A CA 1
ATOM 780 C C . GLU A 1 105 ? -13.502 3.466 7.212 1.00 95.81 105 GLU A C 1
ATOM 782 O O . GLU A 1 105 ? -14.235 3.157 8.153 1.00 95.81 105 GLU A O 1
ATOM 787 N N . VAL A 1 106 ? -12.184 3.252 7.236 1.00 95.12 106 VAL A N 1
ATOM 788 C CA . VAL A 1 106 ? -11.443 2.726 8.394 1.00 95.12 106 VAL A CA 1
ATOM 789 C C . VAL A 1 106 ? -10.812 3.871 9.184 1.00 95.12 106 VAL A C 1
ATOM 791 O O . VAL A 1 106 ? -10.885 3.888 10.409 1.00 95.12 106 VAL A O 1
ATOM 794 N N . PHE A 1 107 ? -10.256 4.855 8.476 1.00 94.88 107 PHE A N 1
ATOM 795 C CA . PHE A 1 107 ? -9.605 6.044 9.015 1.00 94.88 107 PHE A CA 1
ATOM 796 C C . PHE A 1 107 ? -10.273 7.309 8.440 1.00 94.88 107 PHE A C 1
ATOM 798 O O . PHE A 1 107 ? -9.787 7.874 7.457 1.00 94.88 107 PHE A O 1
ATOM 805 N N . PRO A 1 108 ? -11.379 7.794 9.037 1.00 93.81 108 PRO A N 1
ATOM 806 C CA . PRO A 1 108 ? -12.193 8.874 8.462 1.00 93.81 108 PRO A CA 1
ATOM 807 C C . PRO A 1 108 ? -11.465 10.200 8.231 1.00 93.81 108 PRO A C 1
ATOM 809 O O . PRO A 1 108 ? -11.825 10.954 7.332 1.00 93.81 108 PRO A O 1
ATOM 812 N N . LEU A 1 109 ? -10.430 10.494 9.022 1.00 92.06 109 LEU A N 1
ATOM 813 C CA . LEU A 1 109 ? -9.647 11.729 8.898 1.00 92.06 109 LEU A CA 1
ATOM 814 C C . LEU A 1 109 ? -8.531 11.632 7.852 1.00 92.06 109 LEU A C 1
ATOM 816 O O . LEU A 1 109 ? -7.956 12.648 7.456 1.00 92.06 109 LEU A O 1
ATOM 820 N N . LEU A 1 110 ? -8.214 10.422 7.396 1.00 92.31 110 LEU A N 1
ATOM 821 C CA . LEU A 1 110 ? -7.054 10.162 6.558 1.00 92.31 110 LEU A CA 1
ATOM 822 C C . LEU A 1 110 ? -7.147 10.810 5.168 1.00 92.31 110 LEU A C 1
ATOM 824 O O . LEU A 1 110 ? -6.144 11.386 4.753 1.00 92.31 110 LEU A O 1
ATOM 828 N N . PRO A 1 111 ? -8.302 10.842 4.469 1.00 89.25 111 PRO A N 1
ATOM 829 C CA . PRO A 1 111 ? -8.425 11.582 3.210 1.00 89.25 111 PRO A CA 1
ATOM 830 C C . PRO A 1 111 ? -8.145 13.084 3.364 1.00 89.25 111 PRO A C 1
ATOM 832 O O . PRO A 1 111 ? -7.453 13.682 2.542 1.00 89.25 111 PRO A O 1
ATOM 835 N N . THR A 1 112 ? -8.629 13.700 4.447 1.00 90.81 112 THR A N 1
ATOM 836 C CA . THR A 1 112 ? -8.376 15.120 4.732 1.00 90.81 112 THR A CA 1
ATOM 837 C C . THR A 1 112 ? -6.899 15.373 5.023 1.00 90.81 112 THR A C 1
ATOM 839 O O . THR A 1 112 ? -6.322 16.315 4.475 1.00 90.81 112 THR A O 1
ATOM 842 N N . ARG A 1 113 ? -6.267 14.521 5.842 1.00 90.44 113 ARG A N 1
ATOM 843 C CA . ARG A 1 113 ? -4.826 14.606 6.128 1.00 90.44 113 ARG A CA 1
ATOM 844 C C . ARG A 1 113 ? -3.995 14.425 4.866 1.00 90.44 113 ARG A C 1
ATOM 846 O O . ARG A 1 113 ? -3.128 15.250 4.611 1.00 90.44 113 ARG A O 1
ATOM 853 N N . TYR A 1 114 ? -4.317 13.423 4.051 1.00 91.31 114 TYR A N 1
ATOM 854 C CA . TYR A 1 114 ? -3.635 13.159 2.789 1.00 91.31 114 TYR A CA 1
ATOM 855 C C . TYR A 1 114 ? -3.613 14.400 1.898 1.00 91.31 114 TYR A C 1
ATOM 857 O O . TYR A 1 114 ? -2.542 14.797 1.442 1.00 91.31 114 TYR A O 1
ATOM 865 N N . SER A 1 115 ? -4.762 15.051 1.706 1.00 90.81 115 SER A N 1
ATOM 866 C CA . SER A 1 115 ? -4.862 16.265 0.890 1.00 90.81 115 SER A CA 1
ATOM 867 C C . SER A 1 115 ? -4.010 17.409 1.443 1.00 90.81 115 SER A C 1
ATOM 869 O O . SER A 1 115 ? -3.289 18.059 0.686 1.00 90.81 115 SER A O 1
ATOM 871 N N . ALA A 1 116 ? -4.037 17.629 2.761 1.00 90.75 116 ALA A N 1
ATOM 872 C CA . ALA A 1 116 ? -3.219 18.654 3.410 1.00 90.75 116 ALA A CA 1
ATOM 873 C C . ALA A 1 116 ? -1.713 18.356 3.288 1.00 90.75 116 ALA A C 1
ATOM 875 O O . ALA A 1 116 ? -0.926 19.235 2.937 1.00 90.75 116 ALA A O 1
ATOM 876 N N . THR A 1 117 ? -1.307 17.107 3.521 1.00 90.12 117 THR A N 1
ATOM 877 C CA . THR A 1 117 ? 0.087 16.670 3.395 1.00 90.12 117 THR A CA 1
ATOM 878 C C . THR A 1 117 ? 0.573 16.752 1.951 1.00 90.12 117 THR A C 1
ATOM 880 O O . THR A 1 117 ? 1.697 17.186 1.708 1.00 90.12 117 THR A O 1
ATOM 883 N N . LEU A 1 118 ? -0.261 16.374 0.980 1.00 88.94 118 LEU A N 1
ATOM 884 C CA . LEU A 1 118 ? 0.076 16.460 -0.437 1.00 88.94 118 LEU A CA 1
ATOM 885 C C . LEU A 1 118 ? 0.302 17.912 -0.873 1.00 88.94 118 LEU A C 1
ATOM 887 O O . LEU A 1 118 ? 1.264 18.175 -1.591 1.00 88.94 118 LEU A O 1
ATOM 891 N N . ALA A 1 119 ? -0.541 18.847 -0.424 1.00 89.94 119 ALA A N 1
ATOM 892 C CA . ALA A 1 119 ? -0.358 20.274 -0.686 1.00 89.94 119 ALA A CA 1
ATOM 893 C C . ALA A 1 119 ? 0.974 20.786 -0.109 1.00 89.94 119 ALA A C 1
ATOM 895 O O . ALA A 1 119 ? 1.780 21.356 -0.840 1.00 89.94 119 ALA A O 1
ATOM 896 N N . ALA A 1 120 ? 1.261 20.475 1.158 1.00 89.00 120 ALA A N 1
ATOM 897 C CA . ALA A 1 120 ? 2.502 20.888 1.816 1.00 89.00 120 ALA A CA 1
ATOM 898 C C . ALA A 1 120 ? 3.770 20.315 1.147 1.00 89.00 120 ALA A C 1
ATOM 900 O O . ALA A 1 120 ? 4.811 20.971 1.110 1.00 89.00 120 ALA A O 1
ATOM 901 N N . LEU A 1 121 ? 3.709 19.087 0.616 1.00 85.06 121 LEU A N 1
ATOM 902 C CA . LEU A 1 121 ? 4.825 18.481 -0.121 1.00 85.06 121 LEU A CA 1
ATOM 903 C C . LEU A 1 121 ? 5.054 19.140 -1.488 1.00 85.06 121 LEU A C 1
ATOM 905 O O . LEU A 1 121 ? 6.205 19.273 -1.901 1.00 85.06 121 LEU A O 1
ATOM 909 N N . LYS A 1 122 ? 3.988 19.564 -2.180 1.00 85.56 122 LYS A N 1
ATOM 910 C CA . LYS A 1 122 ? 4.093 20.287 -3.459 1.00 85.56 122 LYS A CA 1
ATOM 911 C C . LYS A 1 122 ? 4.747 21.655 -3.276 1.00 85.56 122 LYS A C 1
ATOM 913 O O . LYS A 1 122 ? 5.714 21.946 -3.969 1.00 85.56 122 LYS A O 1
ATOM 918 N N . GLU A 1 123 ? 4.305 22.424 -2.280 1.00 86.19 123 GLU A N 1
ATOM 919 C CA . GLU A 1 123 ? 4.887 23.738 -1.958 1.00 86.19 123 GLU A CA 1
ATOM 920 C C . GLU A 1 123 ? 6.392 23.650 -1.664 1.00 86.19 123 GLU A C 1
ATOM 922 O O . GLU A 1 123 ? 7.176 24.475 -2.128 1.00 86.19 123 GLU A O 1
ATOM 927 N N . LYS A 1 124 ? 6.824 22.617 -0.927 1.00 77.75 124 LYS A N 1
ATOM 928 C CA . LYS A 1 124 ? 8.249 22.394 -0.642 1.00 77.75 124 LYS A CA 1
ATOM 929 C C . LYS A 1 124 ? 9.070 22.072 -1.888 1.00 77.75 124 LYS A C 1
ATOM 931 O O . LYS A 1 124 ? 10.202 22.530 -1.972 1.00 77.75 124 LYS A O 1
ATOM 936 N N . HIS A 1 125 ? 8.539 21.283 -2.822 1.00 74.50 125 HIS A N 1
ATOM 937 C CA . HIS A 1 125 ? 9.253 20.963 -4.061 1.00 74.50 125 HIS A CA 1
ATOM 938 C C . HIS A 1 125 ? 9.368 22.179 -4.984 1.00 74.50 125 HIS A C 1
ATOM 940 O O . HIS A 1 125 ? 10.432 22.407 -5.550 1.00 74.50 125 HIS A O 1
ATOM 946 N N . GLU A 1 126 ? 8.309 22.981 -5.095 1.00 72.19 126 GLU A N 1
ATOM 947 C CA . GLU A 1 126 ? 8.312 24.209 -5.900 1.00 72.19 126 GLU A CA 1
ATOM 948 C C . GLU A 1 126 ? 9.255 25.281 -5.335 1.00 72.19 126 GLU A C 1
ATOM 950 O O . GLU A 1 126 ? 9.830 26.047 -6.096 1.00 72.19 126 GLU A O 1
ATOM 955 N N . ALA A 1 127 ? 9.470 25.319 -4.017 1.00 64.06 127 ALA A N 1
ATOM 956 C CA . ALA A 1 127 ? 10.401 26.255 -3.383 1.00 64.06 127 ALA A CA 1
ATOM 957 C C . ALA A 1 127 ? 11.894 25.904 -3.572 1.00 64.06 127 ALA A C 1
ATOM 959 O O . ALA A 1 127 ? 12.755 26.706 -3.208 1.00 64.06 127 ALA A O 1
ATOM 960 N N . VAL A 1 128 ? 12.207 24.705 -4.075 1.00 58.28 128 VAL A N 1
ATOM 961 C CA . VAL A 1 128 ? 13.582 24.189 -4.242 1.00 58.28 128 VAL A CA 1
ATOM 962 C C . VAL A 1 128 ? 13.991 24.094 -5.724 1.00 58.28 128 VAL A C 1
ATOM 964 O O . VAL A 1 128 ? 15.174 23.911 -6.011 1.00 58.28 128 VAL A O 1
ATOM 967 N N . ALA A 1 129 ? 13.039 24.243 -6.652 1.00 50.88 129 ALA A N 1
ATOM 968 C CA . ALA A 1 129 ? 13.247 24.241 -8.105 1.00 50.88 129 ALA A CA 1
ATOM 969 C C . ALA A 1 129 ? 13.494 25.654 -8.661 1.00 50.88 129 ALA A C 1
ATOM 971 O O . ALA A 1 129 ? 14.294 25.764 -9.619 1.00 50.88 129 ALA A O 1
#

Organism: NCBI:txid1358026